Protein AF-E7N1N0-F1 (afdb_monomer_lite)

Radius of gyration: 18.22 Å; chains: 1; bounding box: 27×27×69 Å

Sequence (114 aa):
MLAVMILGIVLAIAVPRFSAAIAAANTVKVQADLTALDTAITLYRTTHGKNPESIDKLSDYMTDLAHLKPPSGKAQAEGKEVDLTGKSYALATVDNVCRAVCDGKTAEQYARKE

InterPro domains:
  IPR045584 Pilin-like [SSF54523] (1-66)

Structure (mmCIF, N/CA/C/O backbone):
data_AF-E7N1N0-F1
#
_entry.id   AF-E7N1N0-F1
#
loop_
_atom_site.group_PDB
_atom_site.id
_atom_site.type_symbol
_atom_site.label_atom_id
_atom_site.label_alt_id
_atom_site.label_comp_id
_atom_site.label_asym_id
_atom_site.label_entity_id
_ato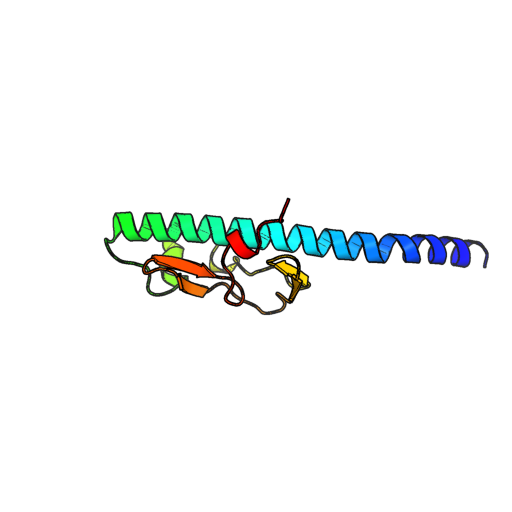m_site.label_seq_id
_atom_site.pdbx_PDB_ins_code
_atom_site.Cartn_x
_atom_site.Cartn_y
_atom_site.Cartn_z
_atom_site.occupancy
_atom_site.B_iso_or_equiv
_atom_site.auth_seq_id
_atom_site.auth_comp_id
_atom_site.auth_asym_id
_atom_site.auth_atom_id
_atom_site.pdbx_PDB_model_num
ATOM 1 N N . MET A 1 1 ? 10.155 3.394 41.720 1.00 63.88 1 MET A N 1
ATOM 2 C CA . MET A 1 1 ? 8.724 3.342 41.328 1.00 63.88 1 MET A CA 1
ATOM 3 C C . MET A 1 1 ? 8.280 4.559 40.511 1.00 63.88 1 MET A C 1
ATOM 5 O O . MET A 1 1 ? 7.594 4.360 39.520 1.00 63.88 1 MET A O 1
ATOM 9 N N . LEU A 1 2 ? 8.724 5.783 40.834 1.00 74.56 2 LEU A N 1
ATOM 10 C CA . LEU A 1 2 ? 8.364 7.021 40.109 1.00 74.56 2 LEU A CA 1
ATOM 11 C C . LEU A 1 2 ? 8.696 6.989 38.596 1.00 74.56 2 LEU A C 1
ATOM 13 O O . LEU A 1 2 ? 7.865 7.356 37.773 1.00 74.56 2 LEU A O 1
ATOM 17 N N . ALA A 1 3 ? 9.853 6.436 38.212 1.00 75.81 3 ALA A N 1
ATOM 18 C CA . ALA A 1 3 ? 10.240 6.277 36.803 1.00 75.81 3 ALA A CA 1
ATOM 19 C C . ALA A 1 3 ? 9.302 5.351 36.000 1.00 75.81 3 ALA A C 1
ATOM 21 O O . ALA A 1 3 ? 9.022 5.614 34.835 1.00 75.81 3 ALA A O 1
ATOM 22 N N . VAL A 1 4 ? 8.778 4.295 36.632 1.00 79.38 4 VAL A N 1
ATOM 23 C CA . VAL A 1 4 ? 7.873 3.332 35.980 1.00 79.38 4 VAL A CA 1
ATOM 24 C C . VAL A 1 4 ? 6.502 3.969 35.722 1.00 79.38 4 VAL A C 1
ATOM 26 O O . VAL A 1 4 ? 5.894 3.712 34.687 1.00 79.38 4 VAL A O 1
ATOM 29 N N . MET A 1 5 ? 6.045 4.860 36.613 1.00 79.31 5 MET A N 1
ATOM 30 C CA . MET A 1 5 ? 4.795 5.610 36.427 1.00 79.31 5 MET A CA 1
ATOM 31 C C . MET A 1 5 ? 4.890 6.611 35.270 1.00 79.31 5 MET A C 1
ATOM 33 O O . MET A 1 5 ? 3.994 6.660 34.431 1.00 79.31 5 MET A O 1
ATOM 37 N N . ILE A 1 6 ? 5.989 7.373 35.188 1.00 80.81 6 ILE A N 1
ATOM 38 C CA . ILE A 1 6 ? 6.204 8.346 34.103 1.00 80.81 6 ILE A CA 1
ATOM 39 C C . ILE A 1 6 ? 6.280 7.626 32.749 1.00 80.81 6 ILE A C 1
ATOM 41 O O . ILE A 1 6 ? 5.660 8.067 31.782 1.00 80.81 6 ILE A O 1
ATOM 45 N N . LEU A 1 7 ? 6.978 6.486 32.687 1.00 78.06 7 LEU A N 1
ATOM 46 C CA . LEU A 1 7 ? 7.084 5.690 31.465 1.00 78.06 7 LEU A CA 1
ATOM 47 C C . LEU A 1 7 ? 5.712 5.173 30.993 1.00 78.06 7 LEU A C 1
ATOM 49 O O . LEU A 1 7 ? 5.417 5.224 29.801 1.00 78.06 7 LEU A O 1
ATOM 53 N N . GLY A 1 8 ? 4.845 4.746 31.918 1.00 78.88 8 GLY A N 1
ATOM 54 C CA . GLY A 1 8 ? 3.490 4.285 31.600 1.00 78.88 8 GLY A CA 1
ATOM 55 C C . GLY A 1 8 ? 2.605 5.360 30.956 1.00 78.88 8 GLY A C 1
ATOM 56 O O . GLY A 1 8 ? 1.897 5.075 29.991 1.00 78.88 8 GLY A O 1
ATOM 57 N N . ILE A 1 9 ? 2.686 6.607 31.431 1.00 81.44 9 ILE A N 1
ATOM 58 C CA . ILE A 1 9 ? 1.897 7.733 30.894 1.00 81.44 9 ILE A CA 1
ATOM 59 C C . ILE A 1 9 ? 2.334 8.076 29.464 1.00 81.44 9 ILE A C 1
ATOM 61 O O . ILE A 1 9 ? 1.493 8.290 28.590 1.00 81.44 9 ILE A O 1
ATOM 65 N N . VAL A 1 10 ? 3.645 8.087 29.200 1.00 79.19 10 VAL A N 1
ATOM 66 C CA . VAL A 1 10 ? 4.181 8.364 27.858 1.00 79.19 10 VAL A CA 1
ATOM 67 C C . VAL A 1 10 ? 3.763 7.273 26.870 1.00 79.19 10 VAL A C 1
ATOM 69 O O . VAL A 1 10 ? 3.332 7.588 25.760 1.00 79.19 10 VAL A O 1
ATOM 72 N N . LEU A 1 11 ? 3.819 5.998 27.276 1.00 74.38 11 LEU A N 1
ATOM 73 C CA . LEU A 1 11 ? 3.395 4.875 26.434 1.00 74.38 11 LEU A CA 1
ATOM 74 C C . LEU A 1 11 ? 1.904 4.947 26.073 1.00 74.38 11 LEU A C 1
ATOM 76 O O . LEU A 1 11 ? 1.554 4.708 24.918 1.00 74.38 11 LEU A O 1
ATOM 80 N N . ALA A 1 12 ? 1.035 5.337 27.010 1.00 75.19 12 ALA A N 1
ATOM 81 C CA . ALA A 1 12 ? -0.410 5.415 26.777 1.00 75.19 12 ALA A CA 1
ATOM 82 C C . ALA A 1 12 ? -0.806 6.404 25.661 1.00 75.19 12 ALA A C 1
ATOM 84 O O . ALA A 1 12 ? -1.757 6.152 24.926 1.00 75.19 12 ALA A O 1
ATOM 85 N N . ILE A 1 13 ? -0.066 7.506 25.499 1.00 77.75 13 ILE A N 1
ATOM 86 C CA . ILE A 1 13 ? -0.316 8.514 24.451 1.00 77.75 13 ILE A CA 1
ATOM 87 C C . ILE A 1 13 ? 0.445 8.166 23.163 1.00 77.75 13 ILE A C 1
ATOM 89 O O . ILE A 1 13 ? -0.044 8.385 22.053 1.00 77.75 13 ILE A O 1
ATOM 93 N N . ALA A 1 14 ? 1.647 7.607 23.300 1.00 72.31 14 ALA A N 1
ATOM 94 C CA . ALA A 1 14 ? 2.511 7.286 22.176 1.00 72.31 14 ALA A CA 1
ATOM 95 C C . ALA A 1 14 ? 1.960 6.136 21.320 1.00 72.31 14 ALA A C 1
ATOM 97 O O . ALA A 1 14 ? 1.907 6.255 20.097 1.00 72.31 14 ALA A O 1
ATOM 98 N N . VAL A 1 15 ? 1.516 5.040 21.942 1.00 76.38 15 VAL A N 1
ATOM 99 C CA . VAL A 1 15 ? 1.051 3.828 21.244 1.00 76.38 15 VAL A CA 1
ATOM 100 C C . VAL A 1 15 ? -0.070 4.097 20.225 1.00 76.38 15 VAL A C 1
ATOM 102 O O . VAL A 1 15 ? 0.101 3.704 19.067 1.00 76.38 15 VAL A O 1
ATOM 105 N N . PRO A 1 16 ? -1.182 4.785 20.561 1.00 78.31 16 PRO A N 1
ATOM 106 C CA . PRO A 1 16 ? -2.240 5.047 19.583 1.00 78.31 16 PRO A CA 1
ATOM 107 C C . PRO A 1 16 ? -1.762 5.936 18.426 1.00 78.31 16 PRO A C 1
ATOM 109 O O . PRO A 1 16 ? -2.143 5.707 17.278 1.00 78.31 16 PRO A O 1
ATOM 112 N N . ARG A 1 17 ? -0.865 6.899 18.687 1.00 78.69 17 ARG A N 1
ATOM 113 C CA . ARG A 1 17 ? -0.288 7.755 17.639 1.00 78.69 17 ARG A CA 1
ATOM 114 C C . ARG A 1 17 ? 0.638 6.971 16.707 1.00 78.69 17 ARG A C 1
ATOM 116 O O . ARG A 1 17 ? 0.573 7.162 15.495 1.00 78.69 17 ARG A O 1
ATOM 123 N N . PHE A 1 18 ? 1.468 6.081 17.252 1.00 79.00 18 PHE A N 1
ATOM 124 C CA . PHE A 1 18 ? 2.328 5.202 16.457 1.00 79.00 18 PHE A CA 1
ATOM 125 C C . PHE A 1 18 ? 1.507 4.238 15.601 1.00 79.00 18 PHE A C 1
ATOM 127 O O . PHE A 1 18 ? 1.793 4.089 14.418 1.00 79.00 18 PHE A O 1
ATOM 134 N N . SER A 1 19 ? 0.451 3.642 16.158 1.00 79.69 19 SER A N 1
ATOM 135 C CA . SER A 1 19 ? -0.431 2.742 15.410 1.00 79.69 19 SER A CA 1
ATOM 136 C C . SER A 1 19 ? -1.127 3.456 14.242 1.00 79.69 19 SER A C 1
ATOM 138 O O . SER A 1 19 ? -1.102 2.956 13.118 1.00 79.69 19 SER A O 1
ATOM 140 N N . ALA A 1 20 ? -1.651 4.667 14.465 1.00 80.81 20 ALA A N 1
ATOM 141 C CA . ALA A 1 20 ? -2.257 5.475 13.407 1.00 80.81 20 ALA A CA 1
ATOM 142 C C . ALA A 1 20 ? -1.244 5.892 12.321 1.00 80.81 20 ALA A C 1
ATOM 144 O O . ALA A 1 20 ? -1.560 5.857 11.132 1.00 80.81 20 ALA A O 1
ATOM 145 N N . ALA A 1 21 ? -0.016 6.251 12.711 1.00 82.81 21 ALA A N 1
ATOM 146 C CA . ALA A 1 21 ? 1.044 6.609 11.769 1.00 82.81 21 ALA A CA 1
ATOM 147 C C . ALA A 1 21 ? 1.494 5.415 10.912 1.00 82.81 21 ALA A C 1
ATOM 149 O O . ALA A 1 21 ? 1.706 5.578 9.713 1.00 82.81 21 ALA A O 1
ATOM 150 N N . ILE A 1 22 ? 1.593 4.214 11.497 1.00 84.88 22 ILE A N 1
ATOM 151 C CA . ILE A 1 22 ? 1.899 2.981 10.755 1.00 84.88 22 ILE A CA 1
ATOM 152 C C . ILE A 1 22 ? 0.783 2.682 9.755 1.00 84.88 22 ILE A C 1
ATOM 154 O O . ILE A 1 22 ? 1.071 2.412 8.593 1.00 84.88 22 ILE A O 1
ATOM 158 N N . ALA A 1 23 ? -0.483 2.801 10.169 1.00 85.00 23 ALA A N 1
ATOM 159 C CA . ALA A 1 23 ? -1.607 2.586 9.266 1.00 85.00 23 ALA A CA 1
ATOM 160 C C . ALA A 1 23 ? -1.589 3.559 8.077 1.00 85.00 23 ALA A C 1
ATOM 162 O O . ALA A 1 23 ? -1.780 3.134 6.941 1.00 85.00 23 ALA A O 1
ATOM 163 N N . ALA A 1 24 ? -1.286 4.839 8.313 1.00 85.00 24 ALA A N 1
ATOM 164 C CA . ALA A 1 24 ? -1.138 5.839 7.254 1.00 85.00 24 ALA A CA 1
ATOM 165 C C . ALA A 1 24 ? 0.099 5.603 6.361 1.00 85.00 24 ALA A C 1
ATOM 167 O O . ALA A 1 24 ? 0.064 5.838 5.155 1.00 85.00 24 ALA A O 1
ATOM 168 N N . ALA A 1 25 ? 1.210 5.120 6.917 1.00 85.00 25 ALA A N 1
ATOM 169 C CA . ALA A 1 25 ? 2.377 4.754 6.117 1.00 85.00 25 ALA A CA 1
ATOM 170 C C . ALA A 1 25 ? 2.078 3.542 5.221 1.00 85.00 25 ALA A C 1
ATOM 172 O O . ALA A 1 25 ? 2.464 3.521 4.051 1.00 85.00 25 ALA A O 1
ATOM 173 N N . ASN A 1 26 ? 1.347 2.559 5.751 1.00 86.56 26 ASN A N 1
ATOM 174 C CA . ASN A 1 26 ? 0.936 1.370 5.017 1.00 86.56 26 ASN A CA 1
ATOM 175 C C . ASN A 1 26 ? 0.010 1.719 3.850 1.00 86.56 26 ASN A C 1
ATOM 177 O O . ASN A 1 26 ? 0.192 1.178 2.763 1.00 86.56 26 ASN A O 1
ATOM 181 N N . THR A 1 27 ? -0.920 2.665 4.024 1.00 86.50 27 THR A N 1
ATOM 182 C CA . THR A 1 27 ? -1.765 3.129 2.912 1.00 86.50 27 THR A CA 1
ATOM 183 C C . THR A 1 27 ? -0.987 3.783 1.808 1.00 86.50 27 THR A C 1
ATOM 185 O O . THR A 1 27 ? -1.219 3.468 0.652 1.00 86.50 27 THR A O 1
ATOM 188 N N . VAL A 1 28 ? -0.055 4.673 2.154 1.00 85.81 28 VAL A N 1
ATOM 189 C CA . VAL A 1 28 ? 0.745 5.380 1.150 1.00 85.81 28 VAL A CA 1
ATOM 190 C C . VAL A 1 28 ? 1.633 4.390 0.403 1.00 85.81 28 VAL A C 1
ATOM 192 O O . VAL A 1 28 ? 1.747 4.476 -0.815 1.00 85.81 28 VAL A O 1
ATOM 195 N N . LYS A 1 29 ? 2.208 3.406 1.108 1.00 85.12 29 LYS A N 1
ATOM 196 C CA . LYS A 1 29 ? 2.963 2.311 0.487 1.00 85.12 29 LYS A CA 1
ATOM 197 C C . LYS A 1 29 ? 2.103 1.518 -0.495 1.00 85.12 29 LYS A C 1
ATOM 199 O O . LYS A 1 29 ? 2.482 1.427 -1.653 1.00 85.12 29 LYS A O 1
ATOM 204 N N . VAL A 1 30 ? 0.951 0.998 -0.062 1.00 86.19 30 VAL A N 1
ATOM 205 C CA . VAL A 1 30 ? 0.040 0.230 -0.933 1.00 86.19 30 VAL A CA 1
ATOM 206 C C . VAL A 1 30 ? -0.467 1.070 -2.100 1.00 86.19 30 VAL A C 1
ATOM 208 O O . VAL A 1 30 ? -0.536 0.589 -3.222 1.00 86.19 30 VAL A O 1
ATOM 211 N N . GLN A 1 31 ? -0.791 2.338 -1.870 1.00 85.62 31 GLN A N 1
ATOM 212 C CA . GLN A 1 31 ? -1.227 3.245 -2.922 1.00 85.62 31 GLN A CA 1
ATOM 213 C C . GLN A 1 31 ? -0.131 3.462 -3.973 1.00 85.62 31 GLN A C 1
ATOM 215 O O . GLN A 1 31 ? -0.409 3.360 -5.167 1.00 85.62 31 GLN A O 1
ATOM 220 N N . ALA A 1 32 ? 1.099 3.760 -3.547 1.00 84.00 32 ALA A N 1
ATOM 221 C CA . ALA A 1 32 ? 2.231 3.970 -4.447 1.00 84.00 32 ALA A CA 1
ATOM 222 C C . ALA A 1 32 ? 2.541 2.708 -5.261 1.00 84.00 32 ALA A C 1
ATOM 224 O O . ALA A 1 32 ? 2.759 2.787 -6.465 1.00 84.00 32 ALA A O 1
ATOM 225 N N . ASP A 1 33 ? 2.487 1.552 -4.609 1.00 84.81 33 ASP A N 1
ATOM 226 C CA . ASP A 1 33 ? 2.678 0.236 -5.207 1.00 84.81 33 ASP A CA 1
ATOM 227 C C . ASP A 1 33 ? 1.623 -0.069 -6.280 1.00 84.81 33 ASP A C 1
ATOM 229 O O . ASP A 1 33 ? 1.957 -0.298 -7.441 1.00 84.81 33 ASP A O 1
ATOM 233 N N . LEU A 1 34 ? 0.338 0.076 -5.939 1.00 85.81 34 LEU A N 1
ATOM 234 C CA . LEU A 1 34 ? -0.768 -0.099 -6.879 1.00 85.81 34 LEU A CA 1
ATOM 235 C C . LEU A 1 34 ? -0.700 0.885 -8.052 1.00 85.81 34 LEU A C 1
ATOM 237 O O . LEU A 1 34 ? -1.035 0.518 -9.174 1.00 85.81 34 LEU A O 1
ATOM 241 N N . THR A 1 35 ? -0.249 2.118 -7.815 1.00 85.75 35 THR A N 1
ATOM 242 C CA . THR A 1 35 ? -0.072 3.134 -8.868 1.00 85.75 35 THR A CA 1
ATOM 243 C C . THR A 1 35 ? 1.091 2.780 -9.799 1.00 85.75 35 THR A C 1
ATOM 245 O O . THR A 1 35 ? 0.995 2.925 -11.020 1.00 85.75 35 THR A O 1
ATOM 248 N N . ALA A 1 36 ? 2.190 2.278 -9.234 1.00 84.94 36 ALA A N 1
ATOM 249 C CA . ALA A 1 36 ? 3.336 1.798 -9.992 1.00 84.94 36 ALA A CA 1
ATOM 250 C C . ALA A 1 36 ? 2.960 0.573 -10.841 1.00 84.94 36 ALA A C 1
ATOM 252 O O . ALA A 1 36 ? 3.297 0.517 -12.025 1.00 84.94 36 ALA A O 1
ATOM 253 N N . LEU A 1 37 ? 2.190 -0.358 -10.271 1.00 85.44 37 LEU A N 1
ATOM 254 C CA . LEU A 1 37 ? 1.626 -1.495 -10.990 1.00 85.44 37 LEU A CA 1
ATOM 255 C C . LEU A 1 37 ? 0.695 -1.046 -12.120 1.00 85.44 37 LEU A C 1
ATOM 257 O O . LEU A 1 37 ? 0.840 -1.541 -13.228 1.00 85.44 37 LEU A O 1
ATOM 261 N N . ASP A 1 38 ? -0.214 -0.095 -11.894 1.00 85.31 38 ASP A N 1
ATOM 262 C CA . ASP A 1 38 ? -1.127 0.416 -12.932 1.00 85.31 38 ASP A CA 1
ATOM 263 C C . ASP A 1 38 ? -0.372 1.047 -14.118 1.00 85.31 38 ASP A C 1
ATOM 265 O O . ASP A 1 38 ? -0.659 0.781 -15.292 1.00 85.31 38 ASP A O 1
ATOM 269 N N . THR A 1 39 ? 0.695 1.787 -13.808 1.00 84.31 39 THR A N 1
ATOM 270 C CA . THR A 1 39 ? 1.621 2.332 -14.811 1.00 84.31 39 THR A CA 1
ATOM 271 C C . THR A 1 39 ? 2.301 1.210 -15.599 1.00 84.31 39 THR A C 1
ATOM 273 O O . THR A 1 39 ? 2.3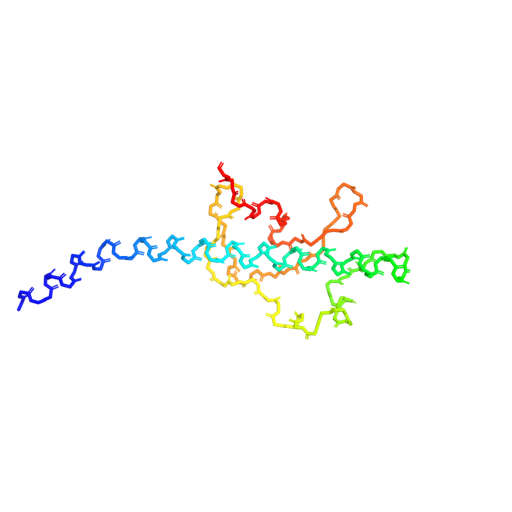47 1.249 -16.830 1.00 84.31 39 THR A O 1
ATOM 276 N N . ALA A 1 40 ? 2.785 0.173 -14.913 1.00 83.88 40 ALA A N 1
ATOM 277 C CA . ALA A 1 40 ? 3.424 -0.970 -15.551 1.00 83.88 40 ALA A CA 1
ATOM 278 C C . ALA A 1 40 ? 2.431 -1.818 -16.379 1.00 83.88 40 ALA A C 1
ATOM 280 O O . ALA A 1 40 ? 2.789 -2.281 -17.460 1.00 83.88 40 ALA A O 1
ATOM 281 N N . ILE A 1 41 ? 1.166 -1.956 -15.956 1.00 84.62 41 ILE A N 1
ATOM 282 C CA . ILE A 1 41 ? 0.092 -2.592 -16.743 1.00 84.62 41 ILE A CA 1
ATOM 283 C C . ILE A 1 41 ? -0.132 -1.815 -18.041 1.00 84.62 41 ILE A C 1
ATOM 285 O O . ILE A 1 41 ? -0.243 -2.408 -19.116 1.00 84.62 41 ILE A O 1
ATOM 289 N N . THR A 1 42 ? -0.179 -0.486 -17.953 1.00 85.56 42 THR A N 1
ATOM 290 C CA . THR A 1 42 ? -0.378 0.394 -19.109 1.00 85.56 42 THR A CA 1
ATOM 291 C C . THR A 1 42 ? 0.794 0.305 -20.088 1.00 85.56 42 THR A C 1
ATOM 293 O O . THR A 1 42 ? 0.579 0.188 -21.298 1.00 85.56 42 THR A O 1
ATOM 296 N N . LEU A 1 43 ? 2.031 0.276 -19.583 1.00 84.44 43 LEU A N 1
ATOM 297 C CA . LEU A 1 43 ? 3.234 0.050 -20.389 1.00 84.44 43 LEU A CA 1
ATOM 298 C C . LEU A 1 43 ? 3.197 -1.323 -21.070 1.00 84.44 43 LEU A C 1
ATOM 300 O O . LEU A 1 43 ? 3.350 -1.400 -22.287 1.00 84.44 43 LEU A O 1
ATOM 304 N N . TYR A 1 44 ? 2.887 -2.388 -20.323 1.00 84.69 44 TYR A N 1
ATOM 305 C CA . TYR A 1 44 ? 2.753 -3.741 -20.865 1.00 84.69 44 TYR A CA 1
ATOM 306 C C . TYR A 1 44 ? 1.713 -3.798 -21.988 1.00 84.69 44 TYR A C 1
ATOM 308 O O . TYR A 1 44 ? 1.976 -4.340 -23.062 1.00 84.69 44 TYR A O 1
ATOM 316 N N . ARG A 1 45 ? 0.541 -3.187 -21.776 1.00 84.06 45 ARG A N 1
ATOM 317 C CA . ARG A 1 45 ? -0.521 -3.108 -22.785 1.00 84.06 45 ARG A CA 1
ATOM 318 C C . ARG A 1 45 ? -0.076 -2.336 -24.023 1.00 84.06 45 ARG A C 1
ATOM 320 O O . ARG A 1 45 ? -0.453 -2.714 -25.126 1.00 84.06 45 ARG A O 1
ATOM 327 N N . THR A 1 46 ? 0.724 -1.288 -23.853 1.00 83.94 46 THR A N 1
ATOM 328 C CA . THR A 1 46 ? 1.256 -0.492 -24.967 1.00 83.94 46 THR A CA 1
ATOM 329 C C . THR A 1 46 ? 2.254 -1.300 -25.799 1.00 83.94 46 THR A C 1
ATOM 331 O O . THR A 1 46 ? 2.187 -1.269 -27.024 1.00 83.94 46 THR A O 1
ATOM 334 N N . THR A 1 47 ? 3.128 -2.078 -25.156 1.00 82.94 47 THR A N 1
ATOM 335 C CA . THR A 1 47 ? 4.146 -2.884 -25.849 1.00 82.94 47 THR A CA 1
ATOM 336 C C . THR A 1 47 ? 3.576 -4.164 -26.467 1.00 82.94 47 THR A C 1
ATOM 338 O O . THR A 1 47 ? 3.929 -4.524 -27.587 1.00 82.94 47 THR A O 1
ATOM 341 N N . HIS A 1 48 ? 2.689 -4.869 -25.757 1.00 83.50 48 HIS A N 1
ATOM 342 C CA . HIS A 1 48 ? 2.173 -6.183 -26.166 1.00 83.50 48 HIS A CA 1
ATOM 343 C C . HIS A 1 48 ? 0.768 -6.141 -26.788 1.00 83.50 48 HIS A C 1
ATOM 345 O O . HIS A 1 48 ? 0.287 -7.157 -27.292 1.00 83.50 48 HIS A O 1
ATOM 351 N N . GLY A 1 49 ? 0.072 -5.002 -26.730 1.00 79.94 49 GLY A N 1
ATOM 352 C CA . GLY A 1 49 ? -1.293 -4.836 -27.243 1.00 79.94 49 GLY A CA 1
ATOM 353 C C . GLY A 1 49 ? -2.375 -5.581 -26.447 1.00 79.94 49 GLY A C 1
ATOM 354 O O . GLY A 1 49 ? -3.536 -5.594 -26.855 1.00 79.94 49 GLY A O 1
ATOM 355 N N . LYS A 1 50 ? -2.019 -6.223 -25.327 1.00 81.31 50 LYS A N 1
ATOM 356 C CA . LYS A 1 50 ? -2.911 -7.041 -24.490 1.00 81.31 50 LYS A CA 1
ATOM 357 C C . LYS A 1 50 ? -2.672 -6.761 -23.013 1.00 81.31 50 LYS A C 1
ATOM 359 O O . LYS A 1 50 ? -1.573 -6.379 -22.623 1.00 81.31 50 LYS A O 1
ATOM 364 N N . ASN A 1 51 ? -3.697 -6.970 -22.193 1.00 81.31 51 ASN A N 1
ATOM 365 C CA . ASN A 1 51 ? -3.563 -6.827 -20.747 1.00 81.31 51 ASN A CA 1
ATOM 366 C C . ASN A 1 51 ? -2.757 -8.010 -20.179 1.00 81.31 51 ASN A C 1
ATOM 368 O O . ASN A 1 51 ? -2.914 -9.133 -20.666 1.00 81.31 51 ASN A O 1
ATOM 372 N N . PRO A 1 52 ? -1.914 -7.781 -19.161 1.00 77.88 52 PRO A N 1
ATOM 373 C CA . PRO A 1 52 ? -1.183 -8.853 -18.503 1.00 77.88 52 PRO A CA 1
ATOM 374 C C . PRO A 1 52 ? -2.163 -9.804 -17.801 1.00 77.88 52 PRO A C 1
ATOM 376 O O . PRO A 1 52 ? -3.064 -9.363 -17.090 1.00 77.88 52 PRO A O 1
ATOM 379 N N . GLU A 1 53 ? -1.983 -11.112 -18.001 1.00 75.19 53 GLU A N 1
ATOM 380 C CA . GLU A 1 53 ? -2.827 -12.155 -17.389 1.00 75.19 53 GLU A CA 1
ATOM 381 C C . GLU A 1 53 ? -2.580 -12.301 -15.882 1.00 75.19 53 GLU A C 1
ATOM 383 O O . GLU A 1 53 ? -3.413 -12.826 -15.148 1.00 75.19 53 GLU A O 1
ATOM 388 N N . SER A 1 54 ? -1.415 -11.870 -15.399 1.00 74.12 54 SER A N 1
ATOM 389 C CA . SER A 1 54 ? -1.017 -11.970 -13.996 1.00 74.12 54 SER A CA 1
ATOM 390 C C . SER A 1 54 ? 0.061 -10.948 -13.667 1.00 74.12 54 SER A C 1
ATOM 392 O O . SER A 1 54 ? 0.824 -10.551 -14.548 1.00 74.12 54 SER A O 1
ATOM 394 N N . ILE A 1 55 ? 0.157 -10.576 -12.386 1.00 75.00 55 ILE A N 1
ATOM 395 C CA . ILE A 1 55 ? 1.202 -9.671 -11.885 1.00 75.00 55 ILE A CA 1
ATOM 396 C C . ILE A 1 55 ? 2.612 -10.181 -12.223 1.00 75.00 55 ILE A C 1
ATOM 398 O O . ILE A 1 55 ? 3.494 -9.389 -12.528 1.00 75.00 55 ILE A O 1
ATOM 402 N N . ASP A 1 56 ? 2.803 -11.499 -12.273 1.00 73.19 56 ASP A N 1
ATOM 403 C CA . ASP A 1 56 ? 4.071 -12.131 -12.648 1.00 73.19 56 ASP A CA 1
ATOM 404 C C . ASP A 1 56 ? 4.577 -11.704 -14.038 1.00 73.19 56 ASP A C 1
ATOM 406 O O . ASP A 1 56 ? 5.776 -11.544 -14.242 1.00 73.19 56 ASP A O 1
ATOM 410 N N . LYS A 1 57 ? 3.680 -11.403 -14.989 1.00 72.88 57 LYS A N 1
ATOM 411 C CA . LYS A 1 57 ? 4.060 -10.922 -16.331 1.00 72.88 57 LYS A CA 1
ATOM 412 C C . LYS A 1 57 ? 4.617 -9.503 -16.337 1.00 72.88 57 LYS A C 1
ATOM 414 O O . LYS A 1 57 ? 5.237 -9.108 -17.320 1.00 72.88 57 LYS A O 1
ATOM 419 N N . LEU A 1 58 ? 4.411 -8.750 -15.260 1.00 70.69 58 LEU A N 1
ATOM 420 C CA . LEU A 1 58 ? 5.000 -7.430 -15.09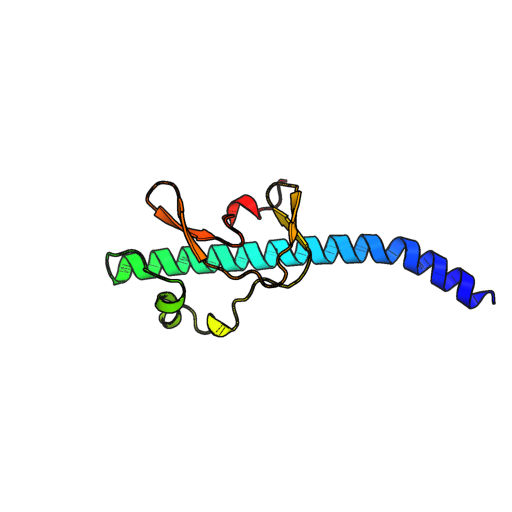2 1.00 70.69 58 LEU A CA 1
ATOM 421 C C . LEU A 1 58 ? 6.434 -7.495 -14.544 1.00 70.69 58 LEU A C 1
ATOM 423 O O . LEU A 1 58 ? 7.061 -6.446 -14.445 1.00 70.69 58 LEU A O 1
ATOM 427 N N . SER A 1 59 ? 6.975 -8.681 -14.223 1.00 70.56 59 SER A N 1
ATOM 428 C CA . SER A 1 59 ? 8.358 -8.867 -13.725 1.00 70.56 59 SER A CA 1
ATOM 429 C C . SER A 1 59 ? 9.420 -8.290 -14.660 1.00 70.56 59 SER A C 1
ATOM 431 O O . SER A 1 59 ? 10.434 -7.776 -14.195 1.00 70.56 59 SER A O 1
ATOM 433 N N . ASP A 1 60 ? 9.141 -8.281 -15.963 1.00 69.94 60 ASP A N 1
ATOM 434 C CA . ASP A 1 60 ? 9.986 -7.666 -16.991 1.00 69.94 60 ASP A CA 1
ATOM 435 C C . ASP A 1 60 ? 10.037 -6.125 -16.885 1.00 69.94 60 ASP A C 1
ATOM 437 O O . ASP A 1 60 ? 11.044 -5.499 -17.201 1.00 69.94 60 ASP A O 1
ATOM 441 N N . TYR A 1 61 ? 8.972 -5.507 -16.362 1.00 68.00 61 TYR A N 1
ATOM 442 C CA . TYR A 1 61 ? 8.823 -4.053 -16.206 1.00 68.00 61 TYR A CA 1
ATOM 443 C C . TYR A 1 61 ? 9.067 -3.570 -14.767 1.00 68.00 61 TYR A C 1
ATOM 445 O O . TYR A 1 61 ? 9.218 -2.372 -14.529 1.00 68.00 61 TYR A O 1
ATOM 453 N N . MET A 1 62 ? 9.096 -4.488 -13.801 1.00 64.88 62 MET A N 1
ATOM 454 C CA . MET A 1 62 ? 9.252 -4.220 -12.373 1.00 64.88 62 MET A CA 1
ATOM 455 C C . MET A 1 62 ? 10.226 -5.232 -11.770 1.00 64.88 62 MET A C 1
ATOM 457 O O . MET A 1 62 ? 9.857 -6.351 -11.414 1.00 64.88 62 MET A O 1
ATOM 461 N N . THR A 1 63 ? 11.477 -4.803 -11.602 1.00 60.84 63 THR A N 1
ATOM 462 C CA . THR A 1 63 ? 12.576 -5.624 -11.067 1.00 60.84 63 THR A CA 1
ATOM 463 C C . THR A 1 63 ? 12.311 -6.133 -9.645 1.00 60.84 63 THR A C 1
ATOM 465 O O . THR A 1 63 ? 12.833 -7.175 -9.262 1.00 60.84 63 THR A O 1
ATOM 468 N N . ASP A 1 64 ? 11.476 -5.433 -8.869 1.00 61.75 64 ASP A N 1
ATOM 469 C CA . ASP A 1 64 ? 11.210 -5.747 -7.458 1.00 61.75 64 ASP A CA 1
ATOM 470 C C . ASP A 1 64 ? 9.863 -6.453 -7.221 1.00 61.75 64 ASP A C 1
ATOM 472 O O . ASP A 1 64 ? 9.374 -6.523 -6.099 1.00 61.75 64 ASP A O 1
ATOM 476 N N . LEU A 1 65 ? 9.242 -7.031 -8.253 1.00 63.03 65 LEU A N 1
ATOM 477 C CA . LEU A 1 65 ? 7.924 -7.662 -8.112 1.00 63.03 65 LEU A CA 1
ATOM 478 C C . LEU A 1 65 ? 7.858 -8.810 -7.097 1.00 63.03 65 LEU A C 1
ATOM 480 O O . LEU A 1 65 ? 6.835 -9.012 -6.449 1.00 63.03 65 LEU A O 1
ATOM 484 N N . ALA A 1 66 ? 8.957 -9.541 -6.912 1.00 58.84 66 ALA A N 1
ATOM 485 C CA . ALA A 1 66 ? 9.045 -10.598 -5.904 1.00 58.84 66 ALA A CA 1
ATOM 486 C C . ALA A 1 66 ? 9.019 -10.052 -4.457 1.00 58.84 66 ALA A C 1
ATOM 488 O O . ALA A 1 66 ? 8.581 -10.744 -3.524 1.00 58.84 66 ALA A O 1
ATOM 489 N N . HIS A 1 67 ? 9.477 -8.811 -4.275 1.00 63.56 67 HIS A N 1
ATOM 490 C CA . HIS A 1 67 ? 9.517 -8.081 -3.007 1.00 63.56 67 HIS A CA 1
ATOM 491 C C . HIS A 1 67 ? 8.351 -7.101 -2.832 1.00 63.56 67 HIS A C 1
ATOM 493 O O . HIS A 1 67 ? 8.093 -6.663 -1.708 1.00 63.56 67 HIS A O 1
ATOM 499 N N . LEU A 1 68 ? 7.589 -6.861 -3.900 1.00 68.00 68 LEU A N 1
ATOM 500 C CA . LEU A 1 68 ? 6.341 -6.117 -3.926 1.00 68.00 68 LEU A CA 1
ATOM 501 C C . LEU A 1 68 ? 5.253 -6.879 -3.156 1.00 68.00 68 LEU A C 1
ATOM 503 O O . LEU A 1 68 ? 4.407 -7.587 -3.703 1.00 68.00 68 LEU A O 1
ATOM 507 N N . LYS A 1 69 ? 5.317 -6.784 -1.831 1.00 72.81 69 LYS A N 1
ATOM 508 C CA . LYS A 1 69 ? 4.311 -7.304 -0.911 1.00 72.81 69 LYS A CA 1
ATOM 509 C C . LYS A 1 69 ? 3.751 -6.145 -0.104 1.00 72.81 69 LYS A C 1
ATOM 511 O O . LYS A 1 69 ? 4.530 -5.324 0.394 1.00 72.81 69 LYS A O 1
ATOM 516 N N . PRO A 1 70 ? 2.422 -6.078 0.064 1.00 75.88 70 PRO A N 1
ATOM 517 C CA . PRO A 1 70 ? 1.842 -5.058 0.908 1.00 75.88 70 PRO A CA 1
ATOM 518 C C . PRO A 1 70 ? 2.410 -5.198 2.329 1.00 75.88 70 PRO A C 1
ATOM 520 O O . PRO A 1 70 ? 2.631 -6.316 2.813 1.00 75.88 70 PRO A O 1
ATOM 523 N N . PRO A 1 71 ? 2.700 -4.072 3.001 1.00 75.81 71 PRO A N 1
ATOM 524 C CA . PRO A 1 71 ? 3.191 -4.102 4.367 1.00 75.81 71 PRO A CA 1
ATOM 525 C C . PRO A 1 71 ? 2.169 -4.802 5.264 1.00 75.81 71 PRO A C 1
ATOM 527 O O . PRO A 1 71 ? 0.965 -4.606 5.124 1.00 75.81 71 PRO A O 1
ATOM 530 N N . SER A 1 72 ? 2.650 -5.625 6.195 1.00 75.44 72 SER A N 1
ATOM 531 C CA . SER A 1 72 ? 1.772 -6.317 7.140 1.00 75.44 72 SER A CA 1
ATOM 532 C C . SER A 1 72 ? 1.219 -5.354 8.190 1.00 75.44 72 SER A C 1
ATOM 534 O O . SER A 1 72 ? 1.904 -4.428 8.633 1.00 75.44 72 SER A O 1
ATOM 536 N N . GLY A 1 73 ? -0.020 -5.598 8.609 1.00 79.25 73 GLY A N 1
ATOM 537 C CA . GLY A 1 73 ? -0.754 -4.769 9.556 1.00 79.25 73 GLY A CA 1
ATOM 538 C C . GLY A 1 73 ? -1.889 -3.984 8.910 1.00 79.25 73 GLY A C 1
ATOM 539 O O . GLY A 1 73 ? -2.329 -4.262 7.796 1.00 79.25 73 GLY A O 1
ATOM 540 N N . LYS A 1 74 ? -2.391 -2.992 9.642 1.00 84.31 74 LYS A N 1
ATOM 541 C CA . LYS A 1 74 ? -3.556 -2.217 9.219 1.00 84.31 74 LYS A CA 1
ATOM 542 C C . LYS A 1 74 ? -3.190 -1.132 8.213 1.00 84.31 74 LYS A C 1
ATOM 544 O O . LYS A 1 74 ? -2.098 -0.572 8.269 1.00 84.31 74 LYS A O 1
ATOM 549 N N . ALA A 1 75 ? -4.136 -0.793 7.352 1.00 85.38 75 ALA A N 1
ATOM 550 C CA . ALA A 1 75 ? -4.119 0.357 6.459 1.00 85.38 75 ALA A CA 1
ATOM 551 C C . ALA A 1 75 ? -5.525 0.971 6.384 1.00 85.38 75 ALA A C 1
ATOM 553 O O . ALA A 1 75 ? -6.505 0.325 6.718 1.00 85.38 75 ALA A O 1
ATOM 554 N N . GLN A 1 76 ? -5.647 2.225 5.971 1.00 83.38 76 GLN A N 1
ATOM 555 C CA . GLN A 1 76 ? -6.914 2.887 5.653 1.00 83.38 76 GLN A CA 1
ATOM 556 C C . GLN A 1 76 ? -7.263 2.748 4.162 1.00 83.38 76 GLN A C 1
ATOM 558 O O . GLN A 1 76 ? -6.532 3.200 3.291 1.00 83.38 76 GLN A O 1
ATOM 563 N N . ALA A 1 77 ? -8.420 2.180 3.856 1.00 83.12 77 ALA A N 1
ATOM 564 C CA . ALA A 1 77 ? -8.975 2.191 2.512 1.00 83.12 77 ALA A CA 1
ATOM 565 C C . ALA A 1 77 ? -10.438 2.631 2.563 1.00 83.12 77 ALA A C 1
ATOM 567 O O . ALA A 1 77 ? -11.239 2.053 3.299 1.00 83.12 77 ALA A O 1
ATOM 568 N N . GLU A 1 78 ? -10.778 3.661 1.793 1.00 80.25 78 GLU A N 1
ATOM 569 C CA . GLU A 1 78 ? -12.076 4.341 1.784 1.00 80.25 78 GLU A CA 1
ATOM 570 C C . GLU A 1 78 ? -12.526 4.832 3.170 1.00 80.25 78 GLU A C 1
ATOM 572 O O . GLU A 1 78 ? -13.708 4.802 3.513 1.00 80.25 78 GLU A O 1
ATOM 577 N N . GLY A 1 79 ? -11.573 5.263 4.000 1.00 74.19 79 GLY A N 1
ATOM 578 C CA . GLY A 1 79 ? -11.842 5.683 5.379 1.00 74.19 79 GLY A CA 1
ATOM 579 C C . GLY A 1 79 ? -12.181 4.534 6.336 1.00 74.19 79 GLY A C 1
ATOM 580 O O . GLY A 1 79 ? -12.706 4.780 7.420 1.00 74.19 79 GLY A O 1
ATOM 581 N N . LYS A 1 80 ? -11.909 3.279 5.951 1.00 79.50 80 LYS A N 1
ATOM 582 C CA . LYS A 1 80 ? -12.021 2.097 6.818 1.00 79.50 80 LYS A CA 1
ATOM 583 C C . LYS A 1 80 ? -10.664 1.440 7.022 1.00 79.50 80 LYS A C 1
ATOM 585 O O . LYS A 1 80 ? -9.877 1.340 6.085 1.00 79.50 80 LYS A O 1
ATOM 590 N N . GLU A 1 81 ? -10.418 0.929 8.226 1.00 82.00 81 GLU A N 1
ATOM 591 C CA . GLU A 1 81 ? -9.262 0.067 8.481 1.00 82.00 81 GLU A CA 1
ATOM 592 C C . GLU A 1 81 ? -9.425 -1.262 7.726 1.00 82.00 81 GLU A C 1
ATOM 594 O O . GLU A 1 81 ? -10.421 -1.965 7.897 1.00 82.00 81 GLU A O 1
ATOM 599 N N . VAL A 1 82 ? -8.444 -1.605 6.900 1.00 84.31 82 VAL A N 1
ATOM 600 C CA . VAL A 1 82 ? -8.283 -2.900 6.238 1.00 84.31 82 VAL A CA 1
ATOM 601 C C . VAL A 1 82 ? -6.994 -3.547 6.721 1.00 84.31 82 VAL A C 1
ATOM 603 O O . VAL A 1 82 ? -5.999 -2.857 6.948 1.00 84.31 82 VAL A O 1
ATOM 606 N N . ASP A 1 83 ? -7.009 -4.863 6.899 1.00 84.88 83 ASP A N 1
ATOM 607 C CA . ASP A 1 83 ? -5.824 -5.608 7.310 1.00 84.88 83 ASP A CA 1
ATOM 608 C C . ASP A 1 83 ? -5.104 -6.171 6.081 1.00 84.88 83 ASP A C 1
ATOM 610 O O . ASP A 1 83 ? -5.682 -6.903 5.275 1.00 84.88 83 ASP A O 1
ATOM 614 N N . LEU A 1 84 ? -3.841 -5.788 5.930 1.00 81.69 84 LEU A N 1
ATOM 615 C CA . LEU A 1 84 ? -2.981 -6.164 4.813 1.00 81.69 84 LEU A CA 1
ATOM 616 C C . LEU A 1 84 ? -2.096 -7.375 5.138 1.00 81.69 84 LEU A C 1
ATOM 618 O O . LEU A 1 84 ? -1.303 -7.806 4.300 1.00 81.69 84 LEU A O 1
ATOM 622 N N . THR A 1 85 ? -2.197 -7.936 6.346 1.00 78.69 85 THR A N 1
ATOM 623 C CA . THR A 1 85 ? -1.347 -9.048 6.782 1.00 78.69 85 THR A CA 1
ATOM 624 C C . THR A 1 85 ? -1.549 -10.264 5.884 1.00 78.69 85 THR A C 1
ATOM 626 O O . THR A 1 85 ? -2.647 -10.805 5.776 1.00 78.69 85 THR A O 1
ATOM 629 N N . GLY A 1 86 ? -0.472 -10.697 5.222 1.00 71.25 86 GLY A N 1
ATOM 630 C CA . GLY A 1 86 ? -0.499 -11.834 4.299 1.00 71.25 86 GLY A CA 1
ATOM 631 C C . GLY A 1 86 ? -1.270 -11.583 2.999 1.00 71.25 86 GLY A C 1
ATOM 632 O O . GLY A 1 86 ? -1.479 -12.522 2.231 1.00 71.25 86 GLY A O 1
ATOM 633 N N . LYS A 1 87 ? -1.693 -10.342 2.727 1.00 79.88 87 LYS A N 1
ATOM 634 C CA . LYS A 1 87 ? -2.295 -9.981 1.442 1.00 79.88 87 LYS A CA 1
ATOM 635 C C . LYS A 1 87 ? -1.219 -9.905 0.363 1.00 79.88 87 LYS A C 1
ATOM 637 O O . LYS A 1 87 ? -0.028 -9.786 0.633 1.00 79.88 87 LYS A O 1
ATOM 642 N N . SER A 1 88 ? -1.649 -10.023 -0.882 1.00 79.75 88 SER A N 1
ATOM 643 C CA . SER A 1 88 ? -0.800 -9.893 -2.064 1.00 79.75 88 SER A CA 1
ATOM 644 C C . SER A 1 88 ? -1.511 -9.013 -3.078 1.00 79.75 88 SER A C 1
ATOM 646 O O . SER A 1 88 ? -2.737 -8.871 -3.036 1.00 79.75 88 SER A O 1
ATOM 648 N N . TYR A 1 89 ? -0.739 -8.414 -3.973 1.00 82.81 89 TYR A N 1
ATOM 649 C CA . TYR A 1 89 ? -1.295 -7.675 -5.092 1.00 82.81 89 TYR A CA 1
ATOM 650 C C . TYR A 1 89 ? -1.846 -8.650 -6.133 1.00 82.81 89 TYR A C 1
ATOM 652 O O . TYR A 1 89 ? -1.278 -9.717 -6.373 1.00 82.81 89 TYR A O 1
ATOM 660 N N . ALA A 1 90 ? -2.959 -8.281 -6.749 1.00 81.75 90 ALA A N 1
ATOM 661 C CA . ALA A 1 90 ? -3.592 -9.023 -7.824 1.00 81.75 90 ALA A CA 1
ATOM 662 C C . ALA A 1 90 ? -4.012 -8.066 -8.942 1.00 81.75 90 ALA A C 1
ATOM 664 O O . ALA A 1 90 ? -4.046 -6.848 -8.766 1.00 81.75 90 ALA A O 1
ATOM 665 N N . LEU A 1 91 ? -4.338 -8.624 -10.102 1.00 83.88 91 LEU A N 1
ATOM 666 C CA . LEU A 1 91 ? -4.947 -7.879 -11.196 1.00 83.88 91 LEU A CA 1
ATOM 667 C C . LEU A 1 91 ? -6.455 -8.109 -11.165 1.00 83.88 91 LEU A C 1
ATOM 669 O O . LEU A 1 91 ? -6.904 -9.250 -11.069 1.00 83.88 91 LEU A O 1
ATOM 673 N N . ALA A 1 92 ? -7.233 -7.038 -11.267 1.00 83.38 92 ALA A N 1
ATOM 674 C CA . ALA A 1 92 ? -8.675 -7.111 -11.439 1.00 83.38 92 ALA A CA 1
ATOM 675 C C . ALA A 1 92 ? -9.099 -6.254 -12.628 1.00 83.38 92 ALA A C 1
ATOM 677 O O . ALA A 1 92 ? -8.514 -5.210 -12.909 1.00 83.38 92 ALA A O 1
ATOM 678 N N . THR A 1 93 ? -10.138 -6.694 -13.332 1.00 80.25 93 THR A N 1
ATOM 679 C C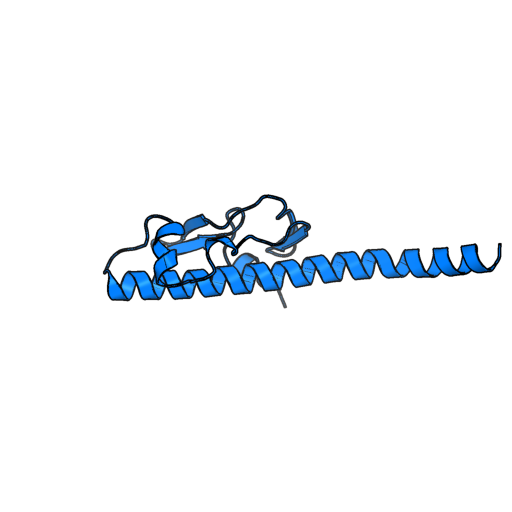A . THR A 1 93 ? -10.736 -5.880 -14.392 1.00 80.25 93 THR A CA 1
ATOM 680 C C . THR A 1 93 ? -11.784 -4.976 -13.764 1.00 80.25 93 THR A C 1
ATOM 682 O O . THR A 1 93 ? -12.827 -5.450 -13.318 1.00 80.25 93 THR A O 1
ATOM 685 N N . VAL A 1 94 ? -11.497 -3.680 -13.717 1.00 78.44 94 VAL A N 1
ATOM 686 C CA . VAL A 1 94 ? -12.411 -2.640 -13.242 1.00 78.44 94 VAL A CA 1
ATOM 687 C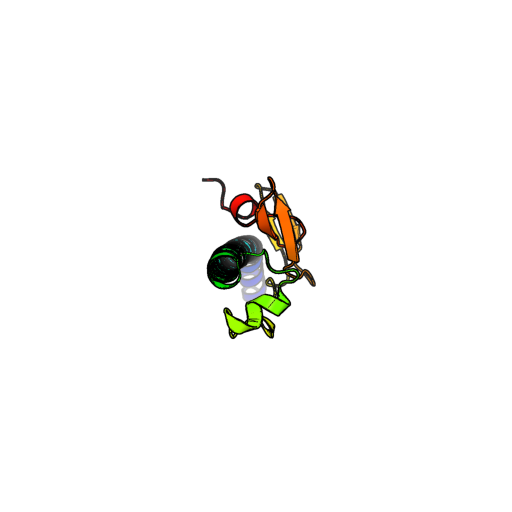 C . VAL A 1 94 ? -12.781 -1.797 -14.454 1.00 78.44 94 VAL A C 1
ATOM 689 O O . VAL A 1 94 ? -11.896 -1.298 -15.141 1.00 78.44 94 VAL A O 1
ATOM 692 N N . ASP A 1 95 ? -14.074 -1.675 -14.751 1.00 74.81 95 ASP A N 1
ATOM 693 C CA . ASP A 1 95 ? -14.569 -0.871 -15.881 1.00 74.81 95 ASP A CA 1
ATOM 694 C C . ASP A 1 95 ? -13.943 -1.255 -17.243 1.00 74.81 95 ASP A C 1
ATOM 696 O O . ASP A 1 95 ? -13.510 -0.420 -18.026 1.00 74.81 95 ASP A O 1
ATOM 700 N N . ASN A 1 96 ? -13.835 -2.562 -17.525 1.00 75.44 96 ASN A N 1
ATOM 701 C CA . ASN A 1 96 ? -13.195 -3.098 -18.744 1.00 75.44 96 ASN A CA 1
ATOM 702 C C . ASN A 1 96 ? -11.679 -2.805 -18.877 1.00 75.44 96 ASN A C 1
ATOM 704 O O . ASN A 1 96 ? -11.069 -3.115 -19.902 1.00 75.44 96 ASN A O 1
ATOM 708 N N . VAL A 1 97 ? -11.039 -2.259 -17.838 1.00 78.31 97 VAL A N 1
ATOM 709 C CA . VAL A 1 97 ? -9.598 -1.987 -17.789 1.00 78.31 97 VAL A CA 1
ATOM 710 C C . VAL A 1 97 ? -8.952 -2.873 -16.726 1.00 78.31 97 VAL A C 1
ATOM 712 O O . VAL A 1 97 ? -9.443 -2.984 -15.605 1.00 78.31 97 VAL A O 1
ATOM 715 N N . CYS A 1 98 ? -7.847 -3.539 -17.069 1.00 81.31 98 CYS A N 1
ATOM 716 C CA . CYS A 1 98 ? -7.068 -4.279 -16.079 1.00 81.31 98 CYS A CA 1
ATOM 717 C C . CYS A 1 98 ? -6.346 -3.275 -15.180 1.00 81.31 98 CYS A C 1
ATOM 719 O O . CYS A 1 98 ? -5.603 -2.435 -15.682 1.00 81.31 98 CYS A O 1
ATOM 721 N N . ARG A 1 99 ? -6.593 -3.362 -13.875 1.00 82.31 99 ARG A N 1
ATOM 722 C CA . ARG A 1 99 ? -5.998 -2.515 -12.844 1.00 82.31 99 ARG A CA 1
ATOM 723 C C . ARG A 1 99 ? -5.409 -3.374 -11.739 1.00 82.31 99 ARG A C 1
ATOM 725 O O . ARG A 1 99 ? -5.871 -4.488 -11.474 1.00 82.31 99 ARG A O 1
ATOM 732 N N . ALA A 1 100 ? -4.404 -2.835 -11.066 1.00 85.06 100 ALA A N 1
ATOM 733 C CA . ALA A 1 100 ? -3.856 -3.460 -9.877 1.00 85.06 100 ALA A CA 1
ATOM 734 C C . ALA A 1 100 ? -4.808 -3.281 -8.688 1.00 85.06 100 ALA A C 1
ATOM 736 O O . ALA A 1 100 ? -5.349 -2.195 -8.458 1.00 85.06 100 ALA A O 1
ATOM 737 N N . VAL A 1 101 ? -4.989 -4.348 -7.912 1.00 84.25 101 VAL A N 1
ATOM 738 C CA . VAL A 1 101 ? -5.759 -4.340 -6.669 1.00 84.25 101 VAL A CA 1
ATOM 739 C C . VAL A 1 101 ? -4.982 -4.993 -5.533 1.00 84.25 101 VAL A C 1
ATOM 741 O O . VAL A 1 101 ? -4.288 -5.991 -5.715 1.00 84.25 101 VAL A O 1
ATOM 744 N N . CYS A 1 102 ? -5.128 -4.443 -4.333 1.00 82.56 102 CYS A N 1
ATOM 745 C CA . CYS A 1 102 ? -4.682 -5.052 -3.088 1.00 82.56 102 CYS A CA 1
ATOM 746 C C . CYS A 1 102 ? -5.936 -5.361 -2.277 1.00 82.56 102 CYS A C 1
ATOM 748 O O . CYS A 1 102 ? -6.783 -4.487 -2.125 1.00 82.56 102 CYS A O 1
ATOM 750 N N . ASP A 1 103 ? -6.109 -6.603 -1.827 1.00 81.81 103 ASP A N 1
ATOM 751 C CA . ASP A 1 103 ? -7.318 -7.018 -1.095 1.00 81.81 103 ASP A CA 1
ATOM 752 C C . ASP A 1 103 ? -8.649 -6.679 -1.816 1.00 81.81 103 ASP A C 1
ATOM 754 O O . ASP A 1 103 ? -9.652 -6.330 -1.200 1.00 81.81 103 ASP A O 1
ATOM 758 N N . GLY A 1 104 ? -8.656 -6.723 -3.154 1.00 78.94 104 GLY A N 1
ATOM 759 C CA . GLY A 1 104 ? -9.823 -6.355 -3.969 1.00 78.94 104 GLY A CA 1
ATOM 760 C C . GLY A 1 104 ? -10.086 -4.847 -4.090 1.00 78.94 104 GLY A C 1
ATOM 761 O O . GLY A 1 104 ? -11.074 -4.456 -4.708 1.00 78.94 104 GLY A O 1
ATOM 762 N N . LYS A 1 105 ? -9.205 -3.996 -3.553 1.00 83.94 105 LYS A N 1
ATOM 763 C CA . LYS A 1 105 ? -9.303 -2.533 -3.604 1.00 83.94 105 LYS A CA 1
ATOM 764 C C . LYS A 1 105 ? -8.240 -1.915 -4.515 1.00 83.94 105 LYS A C 1
ATOM 766 O O . LYS A 1 105 ? -7.093 -2.355 -4.536 1.00 83.94 105 LYS A O 1
ATOM 771 N N . THR A 1 106 ? -8.616 -0.885 -5.269 1.00 85.31 106 THR A N 1
ATOM 772 C CA . THR A 1 106 ? -7.730 -0.149 -6.194 1.00 85.31 106 THR A CA 1
ATOM 773 C C . THR A 1 106 ? -6.914 0.933 -5.480 1.00 85.31 106 THR A C 1
ATOM 775 O O . THR A 1 106 ? -7.247 1.324 -4.363 1.00 85.31 106 THR A O 1
ATOM 778 N N . ALA A 1 107 ? -5.878 1.477 -6.134 1.00 83.19 107 ALA A N 1
ATOM 779 C CA . ALA A 1 107 ? -5.056 2.572 -5.591 1.00 83.19 107 ALA A CA 1
ATOM 780 C C . ALA A 1 107 ? -5.895 3.765 -5.096 1.00 83.19 107 ALA A C 1
ATOM 782 O O . ALA A 1 107 ? -5.618 4.335 -4.043 1.00 83.19 107 ALA A O 1
ATOM 783 N N . GLU A 1 108 ? -6.957 4.100 -5.830 1.00 81.06 108 GLU A N 1
ATOM 784 C CA . GLU A 1 108 ? -7.894 5.181 -5.502 1.00 81.06 108 GLU A CA 1
ATOM 785 C C . GLU A 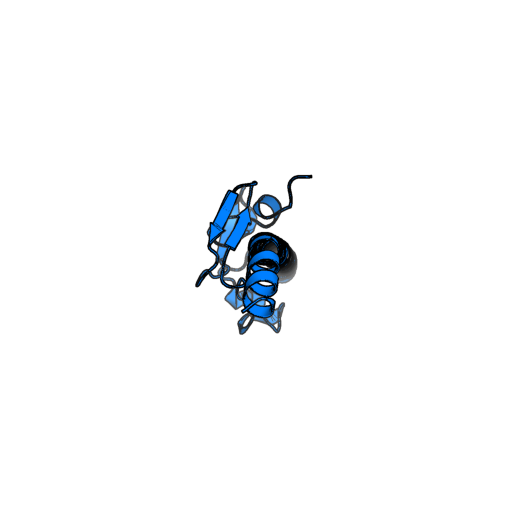1 108 ? -8.639 4.926 -4.189 1.00 81.06 108 GLU A C 1
ATOM 787 O O . GLU A 1 108 ? -8.875 5.843 -3.412 1.00 81.06 108 GLU A O 1
ATOM 792 N N . GLN A 1 109 ? -8.957 3.666 -3.893 1.00 82.81 109 GLN A N 1
ATOM 793 C CA . GLN A 1 109 ? -9.602 3.295 -2.636 1.00 82.81 109 GLN A CA 1
ATOM 794 C C . GLN A 1 109 ? -8.635 3.383 -1.452 1.00 82.81 109 GLN A C 1
ATOM 796 O O . GLN A 1 109 ? -9.075 3.602 -0.330 1.00 82.81 109 GLN A O 1
ATOM 801 N N . TYR A 1 110 ? -7.328 3.244 -1.680 1.00 83.06 110 TYR A N 1
ATOM 802 C CA . TYR A 1 110 ? -6.294 3.501 -0.670 1.00 83.06 110 TYR A CA 1
ATOM 803 C C . TYR A 1 110 ? -5.881 4.974 -0.594 1.00 83.06 110 TYR A C 1
ATOM 805 O O . TYR A 1 110 ? -5.083 5.338 0.274 1.00 83.06 110 TYR A O 1
ATOM 813 N N . ALA A 1 111 ? -6.418 5.831 -1.468 1.00 75.75 111 ALA A N 1
ATOM 814 C CA . ALA A 1 111 ? -6.155 7.253 -1.401 1.00 75.75 111 ALA A CA 1
ATOM 815 C C . ALA A 1 111 ? -6.719 7.835 -0.109 1.00 75.75 111 ALA A C 1
ATOM 817 O O . ALA A 1 111 ? -7.845 7.547 0.311 1.00 75.75 111 ALA A O 1
ATOM 818 N N . ARG A 1 112 ? -5.911 8.679 0.531 1.00 64.62 112 ARG A N 1
ATOM 819 C CA . ARG A 1 112 ? -6.360 9.467 1.669 1.00 64.62 112 ARG A CA 1
ATOM 820 C C . ARG A 1 112 ? -7.503 10.360 1.181 1.00 64.62 112 ARG A C 1
ATOM 822 O O . ARG A 1 112 ? -7.266 11.222 0.344 1.00 64.62 112 ARG A O 1
ATOM 829 N N . LYS A 1 113 ? -8.722 10.149 1.689 1.00 58.88 113 LYS A N 1
ATOM 830 C CA . LYS A 1 113 ? -9.780 11.158 1.566 1.00 58.88 113 LYS A CA 1
ATOM 831 C C . LYS A 1 113 ? -9.287 12.406 2.295 1.00 58.88 113 LYS A C 1
ATOM 833 O O . LYS A 1 113 ? -9.011 12.330 3.494 1.00 58.88 113 LYS A O 1
ATOM 838 N N . GLU A 1 114 ? -9.077 13.470 1.529 1.00 47.69 114 GLU A N 1
ATOM 839 C CA . GLU A 1 114 ? -8.785 14.815 2.031 1.00 47.69 114 GLU A CA 1
ATOM 840 C C . GLU A 1 114 ? -9.968 15.373 2.829 1.00 47.69 114 GLU A C 1
ATOM 842 O O . GLU A 1 114 ? -11.131 15.070 2.464 1.00 47.69 114 GLU A O 1
#

pLDDT: mean 78.64, std 7.21, range [47.69, 86.56]

Secondary structure (DSSP, 8-state):
-HHHHHHHHHHHHHHHHHHHHHHHHHHHHHHHHHHHHHHHHHHHHHHHSS--SSGGGGGGT-TTTTT--PPSSEEEETTEEEE-TT--EEEEEETTEEEEEETTEETTTTS---

Organism: NCBI:txid749551

Foldseek 3Di:
DVVVVVVVVCCVVVVVVVQVVVQAVLLVLVLVLQVLLQVLQVVCCVVVVDGDPWLVVSCVVPVCQVVSARDAAWYQFQNDIDGRHVWGWIWDQDPNDTGIDIPNHGSNRSDPDD